Protein AF-A0A9D5QFZ6-F1 (afdb_monomer_lite)

Foldseek 3Di:
DDFDWDDFLLATEGEDEDQDQDPVNLVVVLVVLVVCLVVVSLHYEYEYDLNRADDPVVVVSLVSSLVVSVVSVGAYEYAYQDPNVVVVCVVVPVVVRHHYHPDSHVSD

Sequence (108 aa):
MLLQPAQAGGFQILRILQDTVSEEDAVALLLRVEELLAKNNRKIALSFNSTAYPYSKLISVITRCYQEITRANGTLAVILPSAAFARAADSVNLSSVVRIVSSEDELR

Radius of gyration: 12.41 Å; chains: 1; bounding box: 28×26×27 Å

Structure (mmCIF, N/CA/C/O backbone):
data_AF-A0A9D5QFZ6-F1
#
_entry.id   AF-A0A9D5QFZ6-F1
#
loop_
_atom_site.group_PDB
_atom_site.id
_atom_site.type_symbol
_atom_site.label_atom_id
_atom_site.label_alt_id
_atom_site.label_comp_id
_atom_site.label_asym_id
_atom_site.label_entity_id
_atom_site.label_seq_id
_atom_site.pdbx_PDB_ins_code
_atom_site.Cartn_x
_atom_site.Cartn_y
_atom_site.Cartn_z
_atom_site.occupancy
_atom_site.B_iso_or_equiv
_atom_site.auth_seq_id
_atom_site.auth_comp_id
_atom_site.auth_asym_id
_atom_site.auth_atom_id
_atom_site.pdbx_PDB_model_num
ATOM 1 N N . MET A 1 1 ? 4.669 14.190 -5.267 1.00 53.41 1 MET A N 1
ATOM 2 C CA . MET A 1 1 ? 3.757 13.055 -5.534 1.00 53.41 1 MET A CA 1
ATOM 3 C C . MET A 1 1 ? 2.530 13.483 -6.351 1.00 53.41 1 MET A C 1
ATOM 5 O O . MET A 1 1 ? 1.753 14.314 -5.895 1.00 53.41 1 MET A O 1
ATOM 9 N N . LEU A 1 2 ? 2.352 12.933 -7.558 1.00 52.03 2 LEU A N 1
ATOM 10 C CA . LEU A 1 2 ? 1.137 13.114 -8.366 1.00 52.03 2 LEU A CA 1
ATOM 11 C C . LEU A 1 2 ? 0.094 12.080 -7.931 1.00 52.03 2 LEU A C 1
ATOM 13 O O . LEU A 1 2 ? 0.152 10.932 -8.357 1.00 52.03 2 LEU A O 1
ATOM 17 N N . LEU A 1 3 ? -0.830 12.477 -7.060 1.00 58.72 3 LEU A N 1
ATOM 18 C CA . LEU A 1 3 ? -1.947 11.634 -6.644 1.00 58.72 3 LEU A CA 1
ATOM 19 C C . LEU A 1 3 ? -3.149 11.899 -7.543 1.00 58.72 3 LEU A C 1
ATOM 21 O O . LEU A 1 3 ? -3.747 12.972 -7.469 1.00 58.72 3 LEU A O 1
ATOM 25 N N . GLN A 1 4 ? -3.543 10.916 -8.348 1.00 60.50 4 GLN A N 1
ATOM 26 C CA . GLN A 1 4 ? -4.836 10.955 -9.023 1.00 60.50 4 GLN A CA 1
ATOM 27 C C . GLN A 1 4 ? -5.853 10.171 -8.182 1.00 60.50 4 GLN A C 1
ATOM 29 O O . GLN A 1 4 ? -5.723 8.949 -8.089 1.00 60.50 4 GLN A O 1
ATOM 34 N N . PRO A 1 5 ? -6.832 10.838 -7.541 1.00 64.81 5 PRO A N 1
ATOM 35 C CA . PRO A 1 5 ? -7.848 10.145 -6.765 1.00 64.81 5 PRO A CA 1
ATOM 36 C C . PRO A 1 5 ? -8.781 9.364 -7.695 1.00 64.81 5 PRO A C 1
ATOM 38 O O . PRO A 1 5 ? -9.274 9.898 -8.689 1.00 64.81 5 PRO A O 1
ATOM 41 N N . ALA A 1 6 ? -9.035 8.107 -7.351 1.00 80.25 6 ALA A N 1
ATOM 42 C CA . ALA A 1 6 ? -10.038 7.256 -7.982 1.00 80.25 6 ALA A CA 1
ATOM 43 C C . ALA A 1 6 ? -10.803 6.465 -6.915 1.00 80.25 6 ALA A C 1
ATOM 45 O O . ALA A 1 6 ? -10.383 6.416 -5.759 1.00 80.25 6 ALA A O 1
ATOM 46 N N . GLN A 1 7 ? -11.935 5.870 -7.291 1.00 83.81 7 GLN A N 1
ATOM 47 C CA . GLN A 1 7 ? -12.760 5.069 -6.389 1.00 83.81 7 GLN A CA 1
ATOM 48 C C . GLN A 1 7 ? -13.122 3.734 -7.027 1.00 83.81 7 GLN A C 1
ATOM 50 O O . GLN A 1 7 ? -13.609 3.707 -8.154 1.00 83.81 7 GLN A O 1
ATOM 55 N N . ALA A 1 8 ? -12.942 2.645 -6.281 1.00 88.00 8 ALA A N 1
ATOM 56 C CA . ALA A 1 8 ? -13.413 1.311 -6.654 1.00 88.00 8 ALA A CA 1
ATOM 57 C C . ALA A 1 8 ? -13.744 0.508 -5.389 1.00 88.00 8 ALA A C 1
ATOM 59 O O . ALA A 1 8 ? -13.012 0.585 -4.405 1.00 88.00 8 ALA A O 1
ATOM 60 N N . GLY A 1 9 ? -14.868 -0.219 -5.366 1.00 84.69 9 GLY A N 1
ATOM 61 C CA . GLY A 1 9 ? -15.244 -1.066 -4.217 1.00 84.69 9 GLY A CA 1
ATOM 62 C C . GLY A 1 9 ? -15.385 -0.328 -2.874 1.00 84.69 9 GLY A C 1
ATOM 63 O O . GLY A 1 9 ? -15.201 -0.899 -1.797 1.00 84.69 9 GLY A O 1
ATOM 64 N N . GLY A 1 10 ? -15.659 0.980 -2.919 1.00 89.44 10 GLY A N 1
ATOM 65 C CA . GLY A 1 10 ? -15.692 1.851 -1.742 1.00 89.44 10 GLY A CA 1
ATOM 66 C C . GLY A 1 10 ? -14.316 2.252 -1.200 1.00 89.44 10 GLY A C 1
ATOM 67 O O . GLY A 1 10 ? -14.263 2.907 -0.163 1.00 89.44 10 GLY A O 1
ATOM 68 N N . PHE A 1 11 ? -13.221 1.886 -1.870 1.00 94.56 11 PHE A N 1
ATOM 69 C CA . PHE A 1 11 ? -11.877 2.362 -1.558 1.00 94.56 11 PHE A CA 1
ATOM 70 C C . PHE A 1 11 ? -11.593 3.704 -2.230 1.00 94.56 11 PHE A C 1
ATOM 72 O O . PHE A 1 11 ? -11.913 3.889 -3.403 1.00 94.56 11 PHE A O 1
ATOM 79 N N . GLN A 1 12 ? -10.919 4.603 -1.509 1.00 94.56 12 GLN A N 1
ATOM 80 C CA . GLN A 1 12 ? -10.213 5.729 -2.118 1.00 94.56 12 GLN A CA 1
ATOM 81 C C . GLN A 1 12 ? -8.828 5.299 -2.564 1.00 94.56 12 GLN A C 1
ATOM 83 O O . GLN A 1 12 ? -8.023 4.856 -1.748 1.00 94.56 12 GLN A O 1
ATOM 88 N N . ILE A 1 13 ? -8.546 5.456 -3.848 1.00 92.81 13 ILE A N 1
ATOM 89 C CA . ILE A 1 13 ? -7.303 5.007 -4.461 1.00 92.81 13 ILE A CA 1
ATOM 90 C C . ILE A 1 13 ? -6.330 6.183 -4.533 1.00 92.81 13 ILE A C 1
ATOM 92 O O . ILE A 1 13 ? -6.616 7.217 -5.140 1.00 92.81 13 ILE A O 1
ATOM 96 N N . LEU A 1 14 ? -5.162 6.003 -3.922 1.00 91.69 14 LEU A N 1
ATOM 97 C CA . LEU A 1 14 ? -4.007 6.883 -4.017 1.00 91.69 14 LEU A CA 1
ATOM 98 C C . LEU A 1 14 ? -3.019 6.274 -5.014 1.00 91.69 14 LEU A C 1
ATOM 100 O O . LEU A 1 14 ? -2.319 5.309 -4.702 1.00 91.69 14 LEU A O 1
ATOM 104 N N . ARG A 1 15 ? -2.984 6.825 -6.232 1.00 89.19 15 ARG A N 1
ATOM 105 C CA . ARG A 1 15 ? -2.050 6.395 -7.281 1.00 89.19 15 ARG A CA 1
ATOM 106 C C . ARG A 1 15 ? -0.680 7.036 -7.085 1.00 89.19 15 ARG A C 1
ATOM 108 O O . ARG A 1 15 ? -0.569 8.256 -7.040 1.00 89.19 15 ARG A O 1
ATOM 115 N N . ILE A 1 16 ? 0.349 6.207 -6.993 1.00 86.25 16 ILE A N 1
ATOM 116 C CA . ILE A 1 16 ? 1.742 6.575 -6.767 1.00 86.25 16 ILE A CA 1
ATOM 117 C C . ILE A 1 16 ? 2.476 6.321 -8.081 1.00 86.25 16 ILE A C 1
ATOM 119 O O . ILE A 1 16 ? 2.758 5.185 -8.454 1.00 86.25 16 ILE A O 1
ATOM 123 N N . LEU A 1 17 ? 2.713 7.406 -8.821 1.00 82.12 17 LEU A N 1
ATOM 124 C CA . LEU A 1 17 ? 3.233 7.363 -10.193 1.00 82.12 17 LEU A CA 1
ATOM 125 C C . LEU A 1 17 ? 4.767 7.347 -10.281 1.00 82.12 17 LEU A C 1
ATOM 127 O O . LEU A 1 17 ? 5.303 7.354 -11.384 1.00 82.12 17 LEU A O 1
ATOM 131 N N . GLN A 1 18 ? 5.464 7.376 -9.146 1.00 76.7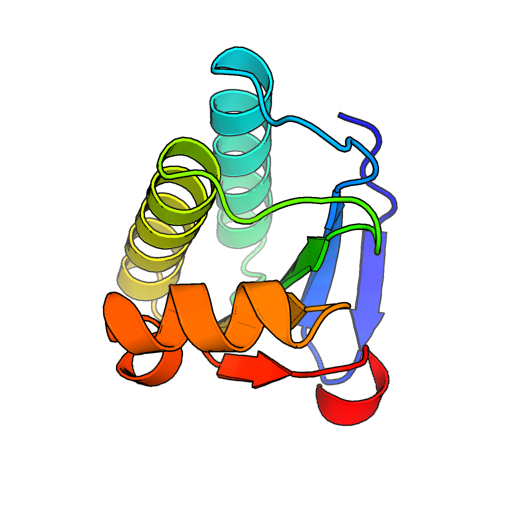5 18 GLN A N 1
ATOM 132 C CA . GLN A 1 18 ? 6.924 7.425 -9.081 1.00 76.75 18 GLN A CA 1
ATOM 133 C C . GLN A 1 18 ? 7.515 6.014 -8.975 1.00 76.75 18 GLN A C 1
ATOM 135 O O . GLN A 1 18 ? 7.000 5.178 -8.235 1.00 76.75 18 GLN A O 1
ATOM 140 N N . ASP A 1 19 ? 8.643 5.792 -9.650 1.00 74.44 19 ASP A N 1
ATOM 141 C CA . ASP A 1 19 ? 9.385 4.520 -9.607 1.00 74.44 19 ASP A CA 1
ATOM 142 C C . ASP A 1 19 ? 10.144 4.330 -8.288 1.00 74.44 19 ASP A C 1
ATOM 144 O O . ASP A 1 19 ? 10.400 3.209 -7.844 1.00 74.44 19 ASP A O 1
ATOM 148 N N . THR A 1 20 ? 10.514 5.444 -7.654 1.00 76.31 20 THR A N 1
ATOM 149 C CA . THR A 1 20 ? 11.213 5.490 -6.374 1.00 76.31 20 THR A CA 1
ATOM 150 C C . THR A 1 20 ? 10.465 6.402 -5.411 1.00 76.31 20 THR A C 1
ATOM 152 O O . THR A 1 20 ? 9.970 7.462 -5.784 1.00 76.31 20 THR A O 1
ATOM 155 N N . VAL A 1 21 ? 10.374 5.973 -4.151 1.00 80.12 21 VAL A N 1
ATOM 156 C CA . VAL A 1 21 ? 9.729 6.741 -3.081 1.00 80.12 21 VAL A CA 1
ATOM 157 C C . VAL A 1 21 ? 10.819 7.351 -2.210 1.00 80.12 21 VAL A C 1
ATOM 159 O O . VAL A 1 21 ? 11.575 6.627 -1.551 1.00 80.12 21 VAL A O 1
ATOM 162 N N . SER A 1 22 ? 10.924 8.680 -2.223 1.00 85.56 22 SER A N 1
ATOM 163 C CA . SER A 1 22 ? 11.805 9.413 -1.314 1.00 85.56 22 SER A CA 1
ATOM 164 C C . SER A 1 22 ? 11.228 9.448 0.109 1.00 85.56 22 SER A C 1
ATOM 166 O O . SER A 1 22 ? 10.131 8.962 0.381 1.00 85.56 22 SER A O 1
ATOM 168 N N . GLU A 1 23 ? 11.984 9.992 1.064 1.00 84.62 23 GLU A N 1
ATOM 169 C CA . GLU A 1 23 ? 11.442 10.227 2.410 1.00 84.62 23 GLU A CA 1
ATOM 170 C C . GLU A 1 23 ? 10.353 11.308 2.416 1.00 84.62 23 GLU A C 1
ATOM 172 O O . GLU A 1 23 ? 9.347 11.165 3.104 1.00 84.62 23 GLU A O 1
ATOM 177 N N . GLU A 1 24 ? 10.500 12.337 1.587 1.00 87.31 24 GLU A N 1
ATOM 178 C CA . GLU A 1 24 ? 9.494 13.387 1.433 1.00 87.31 24 GLU A CA 1
ATOM 179 C C . GLU A 1 24 ? 8.199 12.837 0.822 1.00 87.31 24 GLU A C 1
ATOM 181 O O . GLU A 1 24 ? 7.109 13.159 1.292 1.00 87.31 24 GLU A O 1
ATOM 186 N N . ASP A 1 25 ? 8.299 11.939 -0.165 1.00 86.62 25 ASP A N 1
ATOM 187 C CA . ASP A 1 25 ? 7.128 11.277 -0.756 1.00 86.62 25 ASP A CA 1
ATOM 188 C C . ASP A 1 25 ? 6.410 10.384 0.265 1.00 86.62 25 ASP A C 1
ATOM 190 O O . ASP A 1 25 ? 5.180 10.355 0.311 1.00 86.62 25 ASP A O 1
ATOM 194 N N . ALA A 1 26 ? 7.167 9.689 1.121 1.00 86.12 26 ALA A N 1
ATOM 195 C CA . ALA A 1 26 ? 6.617 8.895 2.215 1.00 86.12 26 ALA A CA 1
ATOM 196 C C . ALA A 1 26 ? 5.818 9.753 3.205 1.00 86.12 26 ALA A C 1
ATOM 198 O O . ALA A 1 26 ? 4.705 9.386 3.586 1.00 86.12 26 ALA A O 1
ATOM 199 N N . VAL A 1 27 ? 6.374 10.900 3.607 1.00 90.25 27 VAL A N 1
ATOM 200 C CA . VAL A 1 27 ? 5.699 11.857 4.493 1.00 90.25 27 VAL A CA 1
ATOM 201 C C . VAL A 1 27 ? 4.446 12.414 3.819 1.00 90.25 27 VAL A C 1
ATOM 203 O O . VAL A 1 27 ? 3.375 12.411 4.422 1.00 90.25 27 VAL A O 1
ATOM 206 N N . ALA A 1 28 ? 4.540 12.818 2.551 1.00 90.31 28 ALA A N 1
ATOM 207 C CA . ALA A 1 28 ? 3.400 13.328 1.794 1.00 90.31 28 ALA A CA 1
ATOM 208 C C . ALA A 1 28 ? 2.273 12.289 1.657 1.00 90.31 28 ALA A C 1
ATOM 210 O O . ALA A 1 28 ? 1.093 12.640 1.728 1.00 90.31 28 ALA A O 1
ATOM 211 N N . LEU A 1 29 ? 2.615 11.009 1.481 1.00 91.00 29 LEU A N 1
ATOM 212 C CA . LEU A 1 29 ? 1.631 9.932 1.428 1.00 91.00 29 LEU A CA 1
ATOM 213 C C . LEU A 1 29 ? 0.922 9.736 2.770 1.00 91.00 29 LEU A C 1
ATOM 215 O O . LEU A 1 29 ? -0.302 9.613 2.789 1.00 91.00 29 LEU A O 1
ATOM 219 N N . LEU A 1 30 ? 1.664 9.748 3.879 1.00 92.44 30 LEU A N 1
ATOM 220 C CA . LEU A 1 30 ? 1.088 9.616 5.219 1.00 92.44 30 LEU A CA 1
ATOM 221 C C . LEU A 1 30 ? 0.143 10.773 5.545 1.00 92.44 30 LEU A C 1
ATOM 223 O O . LEU A 1 30 ? -0.994 10.522 5.935 1.00 92.44 30 LEU A O 1
ATOM 227 N N . LEU A 1 31 ? 0.552 12.014 5.270 1.00 93.69 31 LEU A N 1
ATOM 228 C CA . LEU A 1 31 ? -0.315 13.185 5.433 1.00 93.69 31 LEU A CA 1
ATOM 229 C C . LEU A 1 31 ? -1.611 13.037 4.629 1.00 93.69 31 LEU A C 1
ATOM 231 O O . LEU A 1 31 ? -2.700 13.331 5.118 1.00 93.69 31 LEU A O 1
ATOM 235 N N . ARG A 1 32 ? -1.530 12.505 3.404 1.00 93.75 32 ARG A N 1
ATOM 236 C CA . ARG A 1 32 ? -2.729 12.270 2.597 1.00 93.75 32 ARG A CA 1
ATOM 237 C C . ARG A 1 32 ? -3.640 11.192 3.179 1.00 93.75 32 ARG A C 1
ATOM 239 O O . ARG A 1 32 ? -4.862 11.322 3.107 1.00 93.75 32 ARG A O 1
ATOM 246 N N . VAL A 1 33 ? -3.065 10.119 3.715 1.00 94.69 33 VAL A N 1
ATOM 247 C CA . VAL A 1 33 ? -3.821 9.073 4.412 1.00 94.69 33 VAL A CA 1
ATOM 248 C C . VAL A 1 33 ? -4.544 9.676 5.616 1.00 94.69 33 VAL A C 1
ATOM 250 O O . VAL A 1 33 ? -5.750 9.485 5.750 1.00 94.69 33 VAL A O 1
ATOM 253 N N . GLU A 1 34 ? -3.858 10.472 6.432 1.00 95.06 34 GLU A N 1
ATOM 254 C CA . GLU A 1 34 ? -4.446 11.164 7.583 1.00 95.06 34 GLU A CA 1
ATOM 255 C C . GLU A 1 34 ? -5.595 12.098 7.173 1.00 95.06 34 GLU A C 1
ATOM 257 O O . GLU A 1 34 ? -6.672 12.051 7.770 1.00 95.06 34 GLU A O 1
ATOM 262 N N . GLU A 1 35 ? -5.431 12.877 6.099 1.00 95.00 35 GLU A N 1
ATOM 263 C CA . GLU A 1 35 ? -6.497 13.723 5.544 1.00 95.00 35 GLU A CA 1
ATOM 264 C C . GLU A 1 35 ? -7.736 12.919 5.117 1.00 95.00 35 GLU A C 1
ATOM 266 O O . GLU A 1 35 ? -8.872 13.368 5.303 1.00 95.00 35 GLU A O 1
ATOM 271 N N . LEU A 1 36 ? -7.545 11.738 4.519 1.00 94.75 36 LEU A N 1
ATOM 272 C CA . LEU A 1 36 ? -8.647 10.851 4.141 1.00 94.75 36 LEU A CA 1
ATOM 273 C C . LEU A 1 36 ? -9.348 10.284 5.379 1.00 94.75 36 LEU A C 1
ATOM 275 O O . LEU A 1 36 ? -10.580 10.295 5.439 1.00 94.75 36 LEU A O 1
ATOM 279 N N . LEU A 1 37 ? -8.582 9.851 6.380 1.00 95.25 37 LEU A N 1
ATOM 280 C CA . LEU A 1 37 ? -9.114 9.336 7.640 1.00 95.25 37 LEU A CA 1
ATOM 281 C C . LEU A 1 37 ? -9.891 10.411 8.414 1.00 95.25 37 LEU A C 1
ATOM 283 O O . LEU A 1 37 ? -10.960 10.113 8.951 1.00 95.25 37 LEU A O 1
ATOM 287 N N . ALA A 1 38 ? -9.419 11.661 8.413 1.00 95.56 38 ALA A N 1
ATOM 288 C CA . ALA A 1 38 ? -10.115 12.806 9.007 1.00 95.56 38 ALA A CA 1
ATOM 289 C C . ALA A 1 38 ? -11.468 13.090 8.328 1.00 95.56 38 ALA A C 1
ATOM 291 O O . ALA A 1 38 ? -12.416 13.521 8.977 1.00 95.56 38 ALA A O 1
ATOM 292 N N . LYS A 1 39 ? -11.592 12.773 7.032 1.00 94.12 39 LYS A N 1
ATOM 293 C CA . LYS A 1 39 ? -12.851 12.830 6.263 1.00 94.12 39 LYS A CA 1
ATOM 294 C C . LYS A 1 39 ? -13.702 11.562 6.394 1.00 94.12 39 LYS A C 1
ATOM 296 O O . LYS A 1 39 ? -14.646 11.376 5.632 1.00 94.12 39 LYS A O 1
ATOM 301 N N . ASN A 1 40 ? -13.366 10.686 7.341 1.00 93.00 40 ASN A N 1
ATOM 302 C CA . ASN A 1 40 ? -14.005 9.396 7.586 1.00 93.00 40 ASN A CA 1
ATOM 303 C C . ASN A 1 40 ? -13.916 8.392 6.416 1.00 93.00 40 ASN A C 1
ATOM 305 O O . ASN A 1 40 ? -14.665 7.416 6.375 1.00 93.00 40 ASN A O 1
ATOM 309 N N . ASN A 1 41 ? -12.974 8.576 5.483 1.00 93.75 41 ASN A N 1
ATOM 310 C CA . ASN A 1 41 ? -12.685 7.582 4.449 1.00 93.75 41 ASN A CA 1
ATOM 311 C C . ASN A 1 41 ? -11.794 6.486 5.038 1.00 93.75 41 ASN A C 1
ATOM 313 O O . ASN A 1 41 ? -10.576 6.626 5.098 1.00 93.75 41 ASN A O 1
ATOM 317 N N . ARG A 1 42 ? -12.410 5.391 5.489 1.00 94.56 42 ARG A N 1
ATOM 318 C CA . ARG A 1 42 ? -11.710 4.291 6.174 1.00 94.56 42 ARG A CA 1
ATOM 319 C C . ARG A 1 42 ? -11.198 3.194 5.241 1.00 94.56 42 ARG A C 1
ATOM 321 O O . ARG A 1 42 ? -10.405 2.370 5.672 1.00 94.56 42 ARG A O 1
ATOM 328 N N . LYS A 1 43 ? -11.623 3.172 3.977 1.00 95.19 43 LYS A N 1
ATOM 329 C CA . LYS A 1 43 ? -11.144 2.228 2.958 1.00 95.19 43 LYS A CA 1
ATOM 330 C C . LYS A 1 43 ? -10.204 2.958 2.005 1.00 95.19 43 LYS A C 1
ATOM 332 O O . LYS A 1 43 ? -10.651 3.819 1.249 1.00 95.19 43 LYS A O 1
ATOM 337 N N . ILE A 1 44 ? -8.914 2.640 2.052 1.00 95.31 44 ILE A N 1
ATOM 338 C CA . ILE A 1 44 ? -7.881 3.317 1.255 1.00 95.31 44 ILE A CA 1
ATOM 339 C C . ILE A 1 44 ? -7.078 2.267 0.489 1.00 95.31 44 ILE A C 1
ATOM 341 O O . ILE A 1 44 ? -6.685 1.249 1.054 1.00 95.31 44 ILE A O 1
ATOM 345 N N . ALA A 1 45 ? -6.860 2.499 -0.802 1.00 94.81 45 ALA A N 1
ATOM 346 C CA . ALA A 1 45 ? -6.024 1.670 -1.658 1.00 94.81 45 ALA A CA 1
ATOM 347 C C . ALA A 1 45 ? -4.780 2.453 -2.088 1.00 94.81 45 ALA A C 1
ATOM 349 O O . ALA A 1 45 ? -4.890 3.604 -2.506 1.00 94.81 45 ALA A O 1
ATOM 350 N N . LEU A 1 46 ? -3.607 1.830 -2.030 1.00 91.94 46 LEU A N 1
ATOM 351 C CA . LEU A 1 46 ? -2.382 2.365 -2.623 1.00 91.94 46 LEU A CA 1
ATOM 352 C C . LEU A 1 46 ? -2.146 1.663 -3.953 1.00 91.94 46 LEU A C 1
ATOM 354 O O . LEU A 1 46 ? -2.026 0.442 -3.980 1.00 91.94 46 LEU A O 1
ATOM 358 N N . SER A 1 47 ? -2.083 2.415 -5.046 1.00 89.44 47 SER A N 1
ATOM 359 C CA . SER A 1 47 ? -1.782 1.865 -6.368 1.00 89.44 47 SER A CA 1
ATOM 360 C C . SER A 1 47 ? -0.399 2.302 -6.793 1.00 89.44 47 SER A C 1
ATOM 362 O O . SER A 1 47 ? -0.156 3.496 -6.940 1.00 89.44 47 SER A O 1
ATOM 364 N N . PHE A 1 48 ? 0.490 1.348 -7.030 1.00 84.62 48 PHE A N 1
ATOM 365 C CA . PHE A 1 48 ? 1.839 1.629 -7.516 1.00 84.62 48 PHE A CA 1
ATOM 366 C C . PHE A 1 48 ? 1.906 1.475 -9.037 1.00 84.62 48 PHE A C 1
ATOM 368 O O . PHE A 1 48 ? 1.113 0.737 -9.624 1.00 84.62 48 PHE A O 1
ATOM 375 N N . ASN A 1 49 ? 2.827 2.190 -9.685 1.00 79.44 49 ASN A N 1
ATOM 376 C CA . ASN A 1 49 ? 3.091 2.009 -11.112 1.00 79.44 49 ASN A CA 1
ATOM 377 C C . ASN A 1 49 ? 3.828 0.676 -11.377 1.00 79.44 49 ASN A C 1
ATOM 379 O O . ASN A 1 49 ? 4.443 0.093 -10.483 1.00 79.44 49 ASN A O 1
ATOM 383 N N . SER A 1 50 ? 3.751 0.162 -12.608 1.00 71.62 50 SER A N 1
ATOM 384 C CA . SER A 1 50 ? 4.316 -1.148 -12.994 1.00 71.62 50 SER A CA 1
ATOM 385 C C . SER A 1 50 ? 5.834 -1.246 -12.890 1.00 71.62 50 SER A C 1
ATOM 387 O O . SER A 1 50 ? 6.379 -2.346 -12.797 1.00 71.62 50 SER A O 1
ATOM 389 N N . THR A 1 51 ? 6.500 -0.100 -12.868 1.00 71.75 51 THR A N 1
ATOM 390 C CA . THR A 1 51 ? 7.945 0.068 -12.749 1.00 71.75 51 THR A CA 1
ATOM 391 C C . THR A 1 51 ? 8.416 0.217 -11.300 1.00 71.75 51 THR A C 1
ATOM 393 O O . THR A 1 51 ? 9.615 0.106 -11.048 1.00 71.75 51 THR A O 1
ATOM 396 N N . ALA A 1 52 ? 7.505 0.394 -10.335 1.00 69.38 52 ALA A N 1
ATOM 397 C CA . ALA A 1 52 ? 7.828 0.515 -8.921 1.00 69.38 52 ALA A CA 1
ATOM 398 C C . ALA A 1 52 ? 8.373 -0.814 -8.403 1.00 69.38 52 ALA A C 1
ATOM 400 O O . ALA A 1 52 ? 7.670 -1.827 -8.305 1.00 69.38 52 ALA A O 1
ATOM 401 N N . TYR A 1 53 ? 9.649 -0.801 -8.043 1.00 68.50 53 TYR A N 1
ATOM 402 C CA . TYR A 1 53 ? 10.304 -1.966 -7.483 1.00 6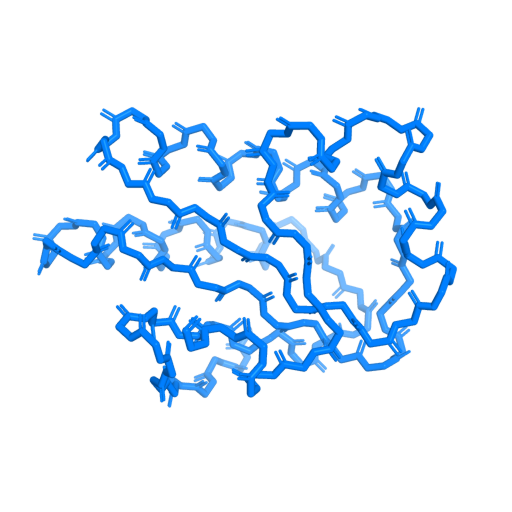8.50 53 TYR A CA 1
ATOM 403 C C . TYR A 1 53 ? 10.130 -1.983 -5.952 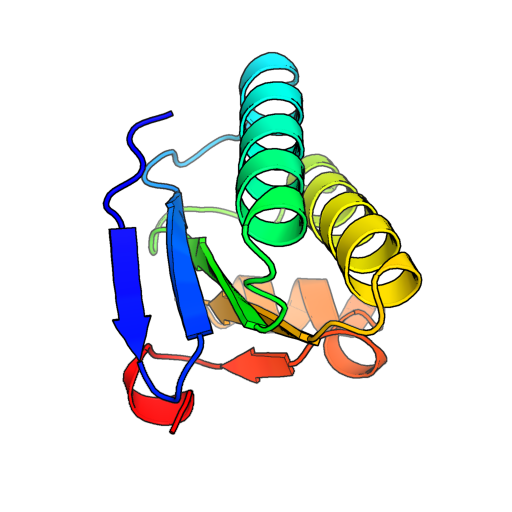1.00 68.50 53 TYR A C 1
ATOM 405 O O . TYR A 1 53 ? 10.277 -0.943 -5.299 1.00 68.50 53 TYR A O 1
ATOM 413 N N . PRO A 1 54 ? 9.817 -3.144 -5.344 1.00 65.19 54 PRO A N 1
ATOM 414 C CA . PRO A 1 54 ? 9.648 -3.284 -3.898 1.00 65.19 54 PRO A CA 1
ATOM 415 C C . PRO A 1 54 ? 10.987 -3.125 -3.164 1.00 65.19 54 PRO A C 1
ATOM 417 O O . PRO A 1 54 ? 11.665 -4.097 -2.836 1.00 65.19 54 PRO A O 1
ATOM 420 N N . TYR A 1 55 ? 11.388 -1.889 -2.884 1.00 74.06 55 TYR A N 1
ATOM 421 C CA . TYR A 1 55 ? 12.507 -1.615 -1.984 1.00 74.06 55 TYR A CA 1
ATOM 422 C C . TYR A 1 55 ? 12.032 -1.574 -0.525 1.00 74.06 55 TYR A C 1
ATOM 424 O O . TYR A 1 55 ? 10.874 -1.262 -0.241 1.00 74.06 55 TYR A O 1
ATOM 432 N N . SER A 1 56 ? 12.940 -1.829 0.422 1.00 73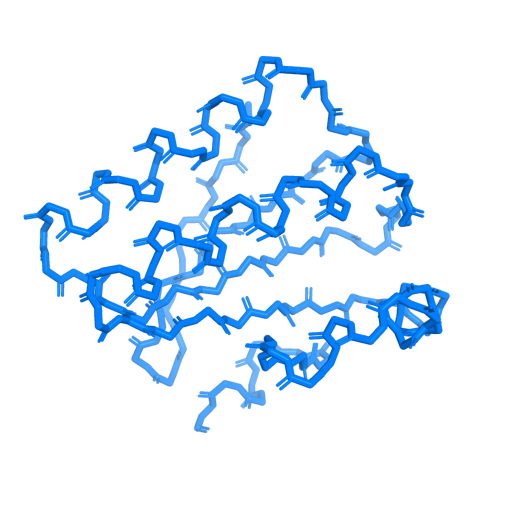.62 56 SER A N 1
ATOM 433 C CA . SER A 1 56 ? 12.665 -1.805 1.872 1.00 73.62 56 SER A CA 1
ATOM 434 C C . SER A 1 56 ? 11.952 -0.528 2.336 1.00 73.62 56 SER A C 1
ATOM 436 O O . SER A 1 56 ? 11.087 -0.576 3.212 1.00 73.62 56 SER A O 1
ATOM 438 N N . LYS A 1 57 ? 12.262 0.613 1.707 1.00 80.62 57 LYS A N 1
ATOM 439 C CA . LYS A 1 57 ? 11.600 1.894 1.974 1.00 80.62 57 LYS A CA 1
ATOM 440 C C . LYS A 1 57 ? 10.114 1.867 1.598 1.00 80.62 57 LYS A C 1
ATOM 442 O O . LYS A 1 57 ? 9.297 2.317 2.391 1.00 80.62 57 LYS A O 1
ATOM 447 N N . LEU A 1 58 ? 9.748 1.284 0.458 1.00 83.31 58 LEU A N 1
ATOM 448 C CA . LEU A 1 58 ? 8.357 1.193 0.007 1.00 83.31 58 LEU A CA 1
ATOM 449 C C . LEU A 1 58 ? 7.507 0.335 0.948 1.00 83.31 58 LEU A C 1
ATOM 451 O O . LEU A 1 58 ? 6.424 0.742 1.360 1.00 83.31 58 LEU A O 1
ATOM 455 N N . ILE A 1 59 ? 8.051 -0.811 1.357 1.00 84.56 59 ILE A N 1
ATOM 456 C CA . ILE A 1 59 ? 7.424 -1.688 2.349 1.00 84.56 59 ILE A CA 1
ATOM 457 C C . ILE A 1 59 ? 7.241 -0.955 3.683 1.00 84.56 59 ILE A C 1
ATOM 459 O O . ILE A 1 59 ? 6.154 -0.986 4.249 1.00 84.56 59 ILE A O 1
ATOM 463 N N . SER A 1 60 ? 8.262 -0.234 4.158 1.00 85.69 60 SER A N 1
ATOM 464 C CA . SER A 1 60 ? 8.173 0.565 5.390 1.00 85.69 60 SER A CA 1
ATOM 465 C C . SER A 1 60 ? 7.047 1.603 5.330 1.00 85.69 60 SER A C 1
ATOM 467 O O . SER A 1 60 ? 6.279 1.748 6.282 1.00 85.69 60 SER A O 1
ATOM 469 N N . VAL A 1 61 ? 6.892 2.281 4.191 1.00 87.94 61 VAL A N 1
ATOM 470 C CA . VAL A 1 61 ? 5.816 3.256 3.974 1.00 87.94 61 VAL A CA 1
ATOM 471 C C . VAL A 1 61 ? 4.440 2.596 4.003 1.00 87.94 61 VAL A C 1
ATOM 473 O O . VAL A 1 61 ? 3.543 3.102 4.677 1.00 87.94 61 VAL A O 1
ATOM 476 N N . ILE A 1 62 ? 4.273 1.456 3.330 1.00 89.75 62 ILE A N 1
ATOM 477 C CA . ILE A 1 62 ? 3.009 0.707 3.341 1.00 89.75 62 ILE A CA 1
ATOM 478 C C . ILE A 1 62 ? 2.670 0.250 4.760 1.00 89.75 62 ILE A C 1
ATOM 480 O O . ILE A 1 62 ? 1.536 0.428 5.198 1.00 89.75 62 ILE A O 1
ATOM 484 N N . THR A 1 63 ? 3.648 -0.262 5.508 1.00 88.81 63 THR A N 1
ATOM 485 C CA . THR A 1 63 ? 3.461 -0.676 6.905 1.00 88.81 63 THR A CA 1
ATOM 486 C C . THR A 1 63 ? 3.038 0.493 7.792 1.00 88.81 63 THR A C 1
ATOM 488 O O . THR A 1 63 ? 2.135 0.338 8.612 1.00 88.81 63 THR A O 1
ATOM 491 N N . ARG A 1 64 ? 3.631 1.681 7.616 1.00 90.75 64 ARG A N 1
ATOM 492 C CA . ARG A 1 64 ? 3.206 2.889 8.344 1.00 90.75 64 ARG A CA 1
ATOM 493 C C . ARG A 1 64 ? 1.774 3.290 7.985 1.00 90.75 64 ARG A C 1
ATOM 495 O O . ARG A 1 64 ? 0.969 3.515 8.882 1.00 90.75 64 ARG A O 1
ATOM 502 N N . CYS A 1 65 ? 1.422 3.298 6.697 1.00 92.50 65 CYS A N 1
ATOM 503 C CA . CYS A 1 65 ? 0.049 3.576 6.261 1.00 92.50 65 CYS A CA 1
ATOM 504 C C . CYS A 1 65 ? -0.942 2.568 6.861 1.00 92.50 65 CYS A C 1
ATOM 506 O O . CYS A 1 65 ? -2.002 2.954 7.348 1.00 92.50 65 CYS A O 1
ATOM 508 N N . TYR A 1 66 ? -0.585 1.282 6.866 1.00 93.06 66 TYR A N 1
ATOM 509 C CA . TYR A 1 66 ? -1.391 0.222 7.465 1.00 93.06 66 TYR A CA 1
ATOM 510 C C . TYR A 1 66 ? -1.653 0.479 8.951 1.00 93.06 66 TYR A C 1
ATOM 512 O O . TYR A 1 66 ? -2.795 0.366 9.397 1.00 93.06 66 TYR A O 1
ATOM 520 N N . GLN A 1 67 ? -0.622 0.856 9.712 1.00 92.81 67 GLN A N 1
ATOM 521 C CA . GLN A 1 67 ? -0.752 1.154 11.138 1.00 92.81 67 GLN A CA 1
ATOM 522 C C . GLN A 1 67 ? -1.732 2.304 11.389 1.00 92.81 67 GLN A C 1
ATOM 524 O O . GLN A 1 67 ? -2.637 2.149 12.209 1.00 92.81 67 GLN A O 1
ATOM 529 N N . GLU A 1 68 ? -1.605 3.418 10.664 1.00 94.06 68 GLU A N 1
ATOM 530 C CA . GLU A 1 68 ? -2.501 4.568 10.842 1.00 94.06 68 GLU A CA 1
ATOM 531 C C . GLU A 1 68 ? -3.945 4.247 10.442 1.00 94.06 68 GLU A C 1
ATOM 533 O O . GLU A 1 68 ? -4.887 4.562 11.170 1.00 94.06 68 GLU A O 1
ATOM 538 N N . ILE A 1 69 ? -4.137 3.537 9.329 1.00 94.81 69 ILE A N 1
ATOM 539 C CA . ILE A 1 69 ? -5.470 3.142 8.858 1.00 94.81 69 ILE A CA 1
ATOM 540 C C . ILE A 1 69 ? -6.128 2.161 9.832 1.00 94.81 69 ILE A C 1
ATOM 542 O O . ILE A 1 69 ? -7.310 2.307 10.142 1.00 94.81 69 ILE A O 1
ATOM 546 N N . THR A 1 70 ? -5.376 1.198 10.363 1.00 93.44 70 THR A N 1
ATOM 547 C CA . THR A 1 70 ? -5.902 0.193 11.300 1.00 93.44 70 THR A CA 1
ATOM 548 C C . THR A 1 70 ? -6.246 0.807 12.654 1.00 93.44 70 THR A C 1
ATOM 550 O O . THR A 1 70 ? -7.302 0.504 13.202 1.00 93.44 70 THR A O 1
ATOM 553 N N . ARG A 1 71 ? -5.426 1.736 13.172 1.00 94.06 71 ARG A N 1
ATOM 554 C CA . ARG A 1 71 ? -5.757 2.526 14.380 1.00 94.06 71 AR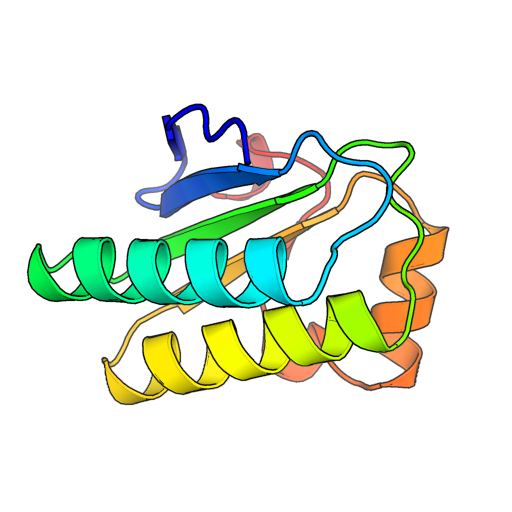G A CA 1
ATOM 555 C C . ARG A 1 71 ? -7.078 3.280 14.234 1.00 94.06 71 ARG A C 1
ATOM 557 O O . ARG A 1 71 ? -7.794 3.490 15.206 1.00 94.06 71 ARG A O 1
ATOM 564 N N . ALA A 1 72 ? -7.403 3.656 13.005 1.00 95.06 72 ALA A N 1
ATOM 565 C CA . ALA A 1 72 ? -8.638 4.305 12.611 1.00 95.06 72 ALA A CA 1
ATOM 566 C C . ALA A 1 72 ? -9.807 3.337 12.306 1.00 95.06 72 ALA A C 1
ATOM 568 O O . ALA A 1 72 ? -10.831 3.790 11.791 1.00 95.06 72 ALA A O 1
ATOM 569 N N . ASN A 1 73 ? -9.677 2.035 12.595 1.00 95.12 73 ASN A N 1
ATOM 570 C CA . ASN A 1 73 ? -10.625 0.976 12.213 1.00 95.12 73 ASN A CA 1
ATOM 571 C C . ASN A 1 73 ? -10.912 0.927 10.700 1.00 95.12 73 ASN A C 1
ATOM 573 O O . ASN A 1 73 ? -12.042 0.688 10.268 1.00 95.12 73 ASN A O 1
ATOM 577 N N . GLY A 1 74 ? -9.898 1.213 9.886 1.00 94.69 74 GLY A N 1
ATOM 578 C CA . GLY A 1 74 ? -9.975 1.176 8.434 1.00 94.69 74 GLY A CA 1
ATOM 579 C C . GLY A 1 74 ? -9.398 -0.083 7.801 1.00 94.69 74 GLY A C 1
ATOM 580 O O . GLY A 1 74 ? -8.953 -1.015 8.464 1.00 94.69 74 GLY A O 1
ATOM 581 N N . THR A 1 75 ? -9.410 -0.095 6.474 1.00 94.56 75 THR A N 1
ATOM 582 C CA . THR A 1 75 ? -8.885 -1.170 5.638 1.00 94.56 75 THR A CA 1
ATOM 583 C C . THR A 1 75 ? -7.935 -0.581 4.610 1.00 94.56 75 THR A C 1
ATOM 585 O O . THR A 1 75 ? -8.314 0.310 3.845 1.00 94.56 75 THR A O 1
ATOM 588 N N . LEU A 1 76 ? -6.713 -1.111 4.582 1.00 94.62 76 LEU A N 1
ATOM 589 C CA . LEU A 1 76 ? -5.736 -0.818 3.544 1.00 94.62 76 LEU A CA 1
ATOM 590 C C . LEU A 1 76 ? -5.749 -1.927 2.492 1.00 94.62 76 LEU A C 1
ATOM 592 O O . LEU A 1 76 ? -5.658 -3.111 2.824 1.00 94.62 76 LEU A O 1
ATOM 596 N N . ALA A 1 77 ? -5.815 -1.522 1.230 1.00 93.38 77 ALA A N 1
ATOM 597 C CA . ALA A 1 77 ? -5.503 -2.378 0.099 1.00 93.38 77 ALA A CA 1
ATOM 598 C C . ALA A 1 77 ? -4.273 -1.853 -0.646 1.00 93.38 77 ALA A C 1
ATOM 600 O O . ALA A 1 77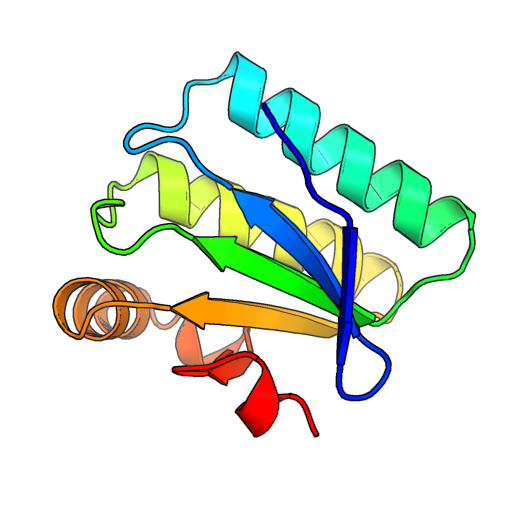 ? -3.999 -0.653 -0.665 1.00 93.38 77 ALA A O 1
ATOM 601 N N . VAL A 1 78 ? -3.530 -2.747 -1.280 1.00 91.19 78 VAL A N 1
ATOM 602 C CA . VAL A 1 78 ? -2.423 -2.392 -2.161 1.00 91.19 78 VAL A CA 1
ATOM 603 C C . VAL A 1 78 ? -2.677 -3.033 -3.516 1.00 91.19 78 VAL A C 1
ATOM 605 O O . VAL A 1 78 ? -2.800 -4.250 -3.621 1.00 91.19 78 VAL A O 1
ATOM 608 N N . ILE A 1 79 ? -2.763 -2.197 -4.546 1.00 90.12 79 ILE A N 1
ATOM 609 C CA . ILE A 1 79 ? -2.876 -2.616 -5.937 1.00 90.12 79 ILE A CA 1
ATOM 610 C C . ILE A 1 79 ? -1.455 -2.731 -6.480 1.00 90.12 79 ILE A C 1
ATOM 612 O O . ILE A 1 79 ? -0.751 -1.727 -6.647 1.00 90.12 79 ILE A O 1
ATOM 616 N N . LEU A 1 80 ? -1.023 -3.971 -6.689 1.00 80.50 80 LEU A N 1
ATOM 617 C CA . LEU A 1 80 ? 0.316 -4.296 -7.144 1.00 80.50 80 LEU A CA 1
ATOM 618 C C . LEU A 1 80 ? 0.337 -4.649 -8.624 1.00 80.50 80 LEU A C 1
ATOM 620 O O . LEU A 1 80 ? -0.363 -5.563 -9.048 1.00 80.50 80 LEU A O 1
ATOM 624 N N . PRO A 1 81 ? 1.225 -4.018 -9.398 1.00 66.25 81 PRO A N 1
ATOM 625 C CA . PRO A 1 81 ? 1.298 -4.264 -10.829 1.00 66.25 81 PRO A CA 1
ATOM 626 C C . PRO A 1 81 ? 2.303 -5.356 -11.228 1.00 66.25 81 PRO A C 1
ATOM 628 O O . PRO A 1 81 ? 2.394 -5.677 -12.411 1.00 66.25 81 PRO A O 1
ATOM 631 N N . SER A 1 82 ? 3.091 -5.920 -10.297 1.00 75.56 82 SER A N 1
ATOM 632 C CA . SER A 1 82 ? 4.123 -6.911 -10.642 1.00 75.56 82 SER A CA 1
ATOM 633 C C . SER A 1 82 ? 4.226 -8.088 -9.665 1.00 75.56 82 SER A C 1
ATOM 635 O O . SER A 1 82 ? 4.169 -7.941 -8.443 1.00 75.56 82 SER A O 1
ATOM 637 N N . ALA A 1 83 ? 4.480 -9.282 -10.214 1.00 78.50 83 ALA A N 1
ATOM 638 C CA . ALA A 1 83 ? 4.724 -10.502 -9.437 1.00 78.50 83 ALA A CA 1
ATOM 639 C C . ALA A 1 83 ? 5.987 -10.414 -8.558 1.00 78.50 83 ALA A C 1
ATOM 641 O O . ALA A 1 83 ? 6.101 -11.115 -7.554 1.00 78.50 83 ALA A O 1
ATOM 642 N N . ALA A 1 84 ? 6.949 -9.563 -8.931 1.00 77.50 84 ALA A N 1
ATOM 643 C CA . ALA A 1 84 ? 8.142 -9.313 -8.128 1.00 77.50 84 ALA A CA 1
ATOM 644 C C . ALA A 1 84 ? 7.789 -8.642 -6.796 1.00 77.50 84 ALA A C 1
ATOM 646 O O . ALA A 1 84 ? 8.317 -9.041 -5.760 1.00 77.50 84 ALA A O 1
ATOM 647 N N . PHE A 1 85 ? 6.855 -7.686 -6.816 1.00 78.25 85 PHE A N 1
ATOM 648 C CA . PHE A 1 85 ? 6.347 -7.085 -5.593 1.00 78.25 85 PHE A CA 1
ATOM 649 C C . PHE A 1 85 ? 5.613 -8.105 -4.739 1.00 78.25 85 PHE A C 1
ATOM 651 O O . PHE A 1 85 ? 5.941 -8.220 -3.564 1.00 78.25 85 PHE A O 1
ATOM 658 N N . ALA A 1 86 ? 4.674 -8.867 -5.308 1.00 78.25 86 ALA A N 1
ATOM 659 C CA . ALA A 1 86 ? 3.915 -9.862 -4.548 1.00 78.25 86 ALA A CA 1
ATOM 660 C C . ALA A 1 86 ? 4.845 -10.802 -3.756 1.00 78.25 86 ALA A C 1
ATOM 662 O O . ALA A 1 86 ? 4.702 -10.936 -2.545 1.00 78.25 86 ALA A O 1
ATOM 663 N N . ARG A 1 87 ? 5.910 -11.310 -4.396 1.00 80.00 87 ARG A N 1
ATOM 664 C CA . ARG A 1 87 ? 6.934 -12.128 -3.721 1.00 80.00 87 ARG A CA 1
ATOM 665 C C . ARG A 1 87 ? 7.663 -11.398 -2.589 1.00 80.00 87 ARG A C 1
ATOM 667 O O . ARG A 1 87 ? 7.943 -12.001 -1.558 1.00 80.00 87 ARG A O 1
ATOM 674 N N . ALA A 1 88 ? 8.007 -10.125 -2.782 1.00 79.94 88 ALA A N 1
ATOM 675 C CA . ALA A 1 88 ? 8.659 -9.318 -1.751 1.00 79.94 88 ALA A CA 1
ATOM 676 C C . ALA A 1 88 ? 7.711 -8.967 -0.593 1.00 79.94 88 ALA A C 1
ATOM 678 O O . ALA A 1 88 ? 8.152 -8.846 0.543 1.00 79.94 88 ALA A O 1
ATOM 679 N N . ALA A 1 89 ? 6.415 -8.816 -0.866 1.00 79.25 89 ALA A N 1
ATOM 680 C CA . ALA A 1 89 ? 5.392 -8.628 0.153 1.00 79.25 89 ALA A CA 1
ATOM 681 C C . ALA A 1 89 ? 5.183 -9.913 0.971 1.00 79.25 89 ALA A C 1
ATOM 683 O O . ALA A 1 89 ? 5.102 -9.851 2.196 1.00 79.25 89 ALA A O 1
ATOM 684 N N . ASP A 1 90 ? 5.164 -11.073 0.314 1.00 81.75 90 ASP A N 1
ATOM 685 C CA . ASP A 1 90 ? 5.033 -12.373 0.975 1.00 81.75 90 ASP A CA 1
ATOM 686 C C . ASP A 1 90 ? 6.249 -12.707 1.845 1.00 81.75 90 ASP A C 1
ATOM 688 O O . ASP A 1 90 ? 6.088 -13.221 2.951 1.00 81.75 90 ASP A O 1
ATOM 692 N N . SER A 1 91 ? 7.468 -12.358 1.411 1.00 80.25 91 SER A N 1
ATOM 693 C CA . SER A 1 91 ? 8.683 -12.621 2.199 1.00 80.25 91 SER A CA 1
ATOM 694 C C . SER A 1 91 ? 8.726 -11.866 3.530 1.00 80.25 91 SER A C 1
ATOM 696 O O . SER A 1 91 ? 9.389 -12.310 4.467 1.00 80.25 91 SER A O 1
ATOM 698 N N . VAL A 1 92 ? 8.001 -10.750 3.633 1.00 78.00 92 VAL A N 1
ATOM 699 C CA . VAL A 1 92 ? 7.836 -9.970 4.870 1.00 78.00 92 VAL A CA 1
ATOM 700 C C . VAL A 1 92 ? 6.465 -10.185 5.521 1.00 78.00 92 VAL A C 1
ATOM 702 O O . VAL A 1 92 ? 6.106 -9.464 6.450 1.00 78.00 92 VAL A O 1
ATOM 705 N N . ASN A 1 93 ? 5.695 -11.166 5.037 1.00 80.31 93 ASN A N 1
ATOM 706 C CA . ASN A 1 93 ? 4.351 -11.508 5.499 1.00 80.31 93 ASN A CA 1
ATOM 707 C C . ASN A 1 93 ? 3.343 -10.335 5.444 1.00 80.31 93 ASN A C 1
ATOM 709 O O . ASN A 1 93 ? 2.383 -10.285 6.215 1.00 80.31 93 ASN A O 1
ATOM 713 N N . LEU A 1 94 ? 3.541 -9.376 4.532 1.00 80.00 94 LEU A N 1
ATOM 714 C CA . LEU A 1 94 ? 2.669 -8.206 4.366 1.00 80.00 94 LEU A CA 1
ATOM 715 C C . LEU A 1 94 ? 1.271 -8.597 3.865 1.00 80.00 94 LEU A C 1
ATOM 717 O O . LEU A 1 94 ? 0.286 -7.958 4.227 1.00 80.00 94 LEU A O 1
ATOM 721 N N . SER A 1 95 ? 1.169 -9.671 3.080 1.00 77.31 95 SER A N 1
ATOM 722 C CA . SER A 1 95 ? -0.100 -10.225 2.588 1.00 77.31 95 SER A CA 1
ATOM 723 C C . SER A 1 95 ? -1.031 -10.710 3.706 1.00 77.31 95 SER A C 1
ATOM 725 O O . SER A 1 95 ? -2.241 -10.772 3.504 1.00 77.31 95 SER A O 1
ATOM 727 N N . SER A 1 96 ? -0.504 -10.992 4.904 1.00 78.12 96 SER A N 1
ATOM 728 C CA . SER A 1 96 ? -1.319 -11.364 6.071 1.00 78.12 96 SER A CA 1
ATOM 729 C C . SER A 1 96 ? -2.031 -10.182 6.740 1.00 78.12 96 SER A C 1
ATOM 731 O O . SER A 1 96 ? -2.984 -10.386 7.490 1.00 78.12 96 SER A O 1
ATOM 733 N N . VAL A 1 97 ? -1.574 -8.954 6.479 1.00 77.56 97 VAL A N 1
ATOM 734 C CA . VAL A 1 97 ? -2.067 -7.731 7.134 1.00 77.56 97 VAL A CA 1
ATOM 735 C C . VAL A 1 97 ? -2.717 -6.753 6.158 1.00 77.56 97 VAL A C 1
ATOM 737 O O . VAL A 1 97 ? -3.603 -5.996 6.543 1.00 77.56 97 VAL A O 1
ATOM 740 N N . VAL A 1 98 ? -2.322 -6.772 4.885 1.00 84.38 98 VAL A N 1
ATOM 741 C CA . VAL A 1 98 ? -2.827 -5.859 3.856 1.00 84.38 98 VAL A CA 1
ATOM 742 C C . VAL A 1 98 ? -3.467 -6.654 2.723 1.00 84.38 98 VAL A C 1
ATOM 744 O O . VAL A 1 98 ? -2.888 -7.620 2.231 1.00 84.38 98 VAL A O 1
ATOM 747 N N . ARG A 1 99 ? -4.647 -6.218 2.260 1.00 88.69 99 ARG A N 1
ATOM 748 C CA . ARG A 1 99 ? -5.293 -6.809 1.078 1.00 88.69 99 ARG A CA 1
ATOM 749 C C . ARG A 1 99 ? -4.477 -6.447 -0.160 1.00 88.69 99 ARG A C 1
ATOM 751 O O . ARG A 1 99 ? -4.460 -5.289 -0.564 1.00 88.69 99 ARG A O 1
ATOM 758 N N . ILE A 1 100 ? -3.821 -7.424 -0.767 1.00 88.06 100 ILE A N 1
ATOM 759 C CA . ILE A 1 100 ? -3.066 -7.240 -2.008 1.00 88.06 100 ILE A CA 1
ATOM 760 C C . ILE A 1 100 ? -3.939 -7.674 -3.185 1.00 88.06 100 ILE A C 1
ATOM 762 O O . ILE A 1 100 ? -4.513 -8.759 -3.154 1.00 88.06 100 ILE A O 1
ATOM 766 N N . VAL A 1 101 ? -4.044 -6.826 -4.206 1.00 89.69 101 VAL A N 1
ATOM 767 C CA . VAL A 1 101 ? -4.812 -7.086 -5.433 1.00 89.69 101 VAL A CA 1
ATOM 768 C C . VAL A 1 101 ? -3.985 -6.747 -6.667 1.00 89.69 101 VAL A C 1
ATOM 770 O O . VAL A 1 101 ? -3.072 -5.923 -6.590 1.00 89.69 101 VAL A O 1
ATOM 773 N N . SER A 1 102 ? -4.304 -7.351 -7.809 1.00 84.50 102 SER A N 1
ATOM 774 C CA . SER A 1 102 ? -3.549 -7.131 -9.057 1.00 84.50 102 SER A CA 1
ATOM 775 C C . SER A 1 102 ? -4.099 -5.970 -9.892 1.00 84.50 102 SER A C 1
ATOM 777 O O . SER A 1 102 ? -3.438 -5.484 -10.808 1.00 84.50 102 SER A O 1
ATOM 779 N N . SER A 1 103 ? -5.322 -5.520 -9.597 1.00 87.25 103 SER A N 1
ATOM 780 C CA . SER A 1 103 ? -6.022 -4.477 -10.349 1.00 87.25 103 SER A CA 1
ATOM 781 C C . SER A 1 103 ? -7.035 -3.719 -9.484 1.00 87.25 103 SER A C 1
ATOM 783 O O . SER A 1 103 ? -7.452 -4.196 -8.429 1.00 87.25 103 SER A O 1
ATOM 785 N N . GLU A 1 104 ? -7.461 -2.535 -9.937 1.00 88.12 104 GLU A N 1
ATOM 786 C CA . GLU A 1 104 ? -8.537 -1.773 -9.278 1.00 88.12 104 GLU A CA 1
ATOM 787 C C . GLU A 1 104 ? -9.879 -2.533 -9.297 1.00 88.12 104 GLU A C 1
ATOM 789 O O . GLU A 1 104 ? -10.683 -2.389 -8.378 1.00 88.12 104 GLU A O 1
ATOM 794 N N . ASP A 1 105 ? -10.113 -3.382 -10.304 1.00 87.50 105 ASP A N 1
ATOM 795 C CA . ASP A 1 105 ? -11.346 -4.167 -10.443 1.00 87.50 105 ASP A CA 1
ATOM 796 C C . ASP A 1 105 ? -11.513 -5.234 -9.355 1.00 87.50 105 ASP A C 1
ATOM 798 O O . ASP A 1 105 ? -12.636 -5.561 -8.970 1.00 87.50 105 ASP A O 1
ATOM 802 N N . GLU A 1 106 ? -10.408 -5.733 -8.807 1.00 88.81 106 GLU A N 1
ATOM 803 C CA . GLU A 1 106 ? -10.396 -6.685 -7.693 1.00 88.81 106 GLU A CA 1
ATOM 804 C C . GLU A 1 106 ? -10.733 -6.043 -6.340 1.00 88.81 106 GLU A C 1
ATOM 806 O O . GLU A 1 106 ? -10.861 -6.758 -5.346 1.00 88.81 106 GLU A O 1
ATOM 811 N N . LEU A 1 107 ? -10.882 -4.713 -6.266 1.00 88.31 107 LEU A N 1
ATOM 812 C CA . LEU A 1 107 ? -11.305 -4.021 -5.043 1.00 88.31 107 LEU A CA 1
ATOM 813 C C . LEU A 1 107 ? -12.807 -4.126 -4.764 1.00 88.31 107 LEU A C 1
ATOM 815 O O . LEU A 1 107 ? -13.228 -3.727 -3.675 1.00 88.31 107 LEU A O 1
ATOM 819 N N . ARG A 1 108 ? -13.588 -4.629 -5.727 1.00 81.12 108 ARG A N 1
ATOM 820 C CA . ARG A 1 108 ? -15.039 -4.824 -5.610 1.00 81.12 108 ARG A CA 1
ATOM 821 C C . ARG A 1 108 ? -15.425 -5.711 -4.420 1.00 81.12 108 ARG A C 1
ATOM 823 O O . ARG A 1 108 ? -14.585 -6.515 -3.940 1.00 81.12 108 ARG A O 1
#

pLDDT: mean 84.86, std 9.59, range [52.03, 95.56]

Secondary structure (DSSP, 8-state):
----EEEETTEEEEEE--SS--HHHHHHHHHHHHHHHHTT--EEEEEE-TT----HHHHHHHHHHHHHHHHTT-EEEEE---HHHHHHHHHTTGGGTSEEESSGGGG-